Protein AF-U2AMB0-F1 (afdb_monomer_lite)

Radius of gyration: 14.44 Å; chains: 1; bounding box: 44×29×32 Å

Foldseek 3Di:
DDPPPPPDPDDQPDDQQAKKWAACVQVVHDDTDIWGWHDWDQDPPQGIKTWTADPPRGITIDHSVRIGHPPPPD

Structure (mmCIF, N/CA/C/O backbone):
data_AF-U2AMB0-F1
#
_entry.id   AF-U2AMB0-F1
#
loop_
_atom_site.group_PDB
_atom_site.id
_atom_site.type_symbol
_atom_site.label_atom_id
_atom_site.label_alt_id
_atom_site.label_comp_id
_atom_site.label_asym_id
_atom_site.label_entity_id
_atom_site.label_seq_id
_atom_site.pdbx_PDB_ins_code
_atom_site.Cartn_x
_atom_site.Cartn_y
_atom_site.Cartn_z
_atom_site.occupancy
_atom_site.B_iso_or_equiv
_atom_site.auth_seq_id
_atom_site.auth_comp_id
_atom_site.auth_asym_id
_atom_site.auth_atom_id
_atom_site.pdbx_PDB_model_num
ATOM 1 N N . MET A 1 1 ? 33.341 -15.407 -17.394 1.00 54.22 1 MET A N 1
ATOM 2 C CA . MET A 1 1 ? 32.129 -14.634 -17.731 1.00 54.22 1 MET A CA 1
ATOM 3 C C . MET A 1 1 ? 31.108 -15.053 -16.702 1.00 54.22 1 MET A C 1
ATOM 5 O O . MET A 1 1 ? 30.662 -16.185 -16.756 1.00 54.22 1 MET A O 1
ATOM 9 N N . GLU A 1 2 ? 30.910 -14.234 -15.674 1.00 48.75 2 GLU A N 1
ATOM 10 C CA . GLU A 1 2 ? 30.078 -14.603 -14.529 1.00 48.75 2 GLU A CA 1
ATOM 11 C C . GLU A 1 2 ? 28.628 -14.750 -14.996 1.00 48.75 2 GLU A C 1
ATOM 13 O O . GLU A 1 2 ? 28.026 -13.797 -15.503 1.00 48.75 2 GLU A O 1
ATOM 18 N N . GLU A 1 3 ? 28.107 -15.972 -14.906 1.00 46.88 3 GLU A N 1
ATOM 19 C CA . GLU A 1 3 ? 26.701 -16.279 -15.119 1.00 46.88 3 GLU A CA 1
ATOM 20 C C . GLU A 1 3 ? 25.876 -15.402 -14.180 1.00 46.88 3 GLU A C 1
ATOM 22 O O . GLU A 1 3 ? 25.837 -15.610 -12.969 1.00 46.88 3 GLU A O 1
ATOM 27 N N . ARG A 1 4 ? 25.213 -14.391 -14.751 1.00 48.28 4 ARG A N 1
ATOM 28 C CA . ARG A 1 4 ? 24.174 -13.631 -14.061 1.00 48.28 4 ARG A CA 1
ATOM 29 C C . ARG A 1 4 ? 23.033 -14.603 -13.796 1.00 48.28 4 ARG A C 1
ATOM 31 O O . ARG A 1 4 ? 22.175 -14.812 -14.655 1.00 48.28 4 ARG A O 1
ATOM 38 N N . THR A 1 5 ? 23.062 -15.241 -12.634 1.00 40.38 5 THR A N 1
ATOM 39 C CA . THR A 1 5 ? 21.947 -16.019 -12.118 1.00 40.38 5 THR A CA 1
ATOM 40 C C . THR A 1 5 ? 20.713 -15.125 -12.184 1.00 40.38 5 THR A C 1
ATOM 42 O O . THR A 1 5 ? 20.644 -14.066 -11.567 1.00 40.38 5 THR A O 1
ATOM 45 N N . LYS A 1 6 ? 19.746 -15.513 -13.021 1.00 47.38 6 LYS A N 1
ATOM 46 C CA . LYS A 1 6 ? 18.389 -14.967 -13.008 1.00 47.38 6 LYS A CA 1
ATOM 47 C C . LYS A 1 6 ? 17.783 -15.334 -11.657 1.00 47.38 6 LYS A C 1
ATOM 49 O O . LYS A 1 6 ? 17.141 -16.375 -11.518 1.00 47.38 6 LYS A O 1
ATOM 54 N N . THR A 1 7 ? 18.064 -14.542 -10.632 1.00 39.81 7 THR A N 1
ATOM 55 C CA . THR A 1 7 ? 17.494 -14.725 -9.303 1.00 39.81 7 THR A CA 1
ATOM 56 C C . THR A 1 7 ? 16.005 -14.444 -9.429 1.00 39.81 7 THR A C 1
ATOM 58 O O . THR A 1 7 ? 15.633 -13.328 -9.767 1.00 39.81 7 THR A O 1
ATOM 61 N N . LYS A 1 8 ? 15.198 -15.502 -9.263 1.00 46.69 8 LYS A N 1
ATOM 62 C CA . LYS A 1 8 ? 13.750 -15.527 -8.993 1.00 46.69 8 LYS A CA 1
ATOM 63 C C . LYS A 1 8 ? 13.047 -14.192 -9.221 1.00 46.69 8 LYS A C 1
ATOM 65 O O . LYS A 1 8 ? 13.240 -13.291 -8.416 1.00 46.69 8 LYS A O 1
ATOM 70 N N . THR A 1 9 ? 12.183 -14.132 -10.234 1.00 45.81 9 THR A N 1
ATOM 71 C CA . THR A 1 9 ? 11.150 -13.107 -10.427 1.00 45.81 9 THR A CA 1
ATOM 72 C C . THR A 1 9 ? 10.640 -12.629 -9.070 1.00 45.81 9 THR A C 1
ATOM 74 O O . THR A 1 9 ? 9.842 -13.321 -8.431 1.00 45.81 9 THR A O 1
ATOM 77 N N . ALA A 1 10 ? 11.180 -11.516 -8.572 1.00 59.16 10 ALA A N 1
ATOM 78 C CA . ALA A 1 10 ? 10.717 -10.952 -7.325 1.00 59.16 10 ALA A CA 1
ATOM 79 C C . ALA A 1 10 ? 9.273 -10.558 -7.622 1.00 59.16 10 ALA A C 1
ATOM 81 O O . ALA A 1 10 ? 8.996 -9.826 -8.562 1.00 59.16 10 ALA A O 1
ATOM 82 N N . SER A 1 11 ? 8.334 -11.219 -6.968 1.00 71.06 11 SER A N 1
ATOM 83 C CA . SER A 1 11 ? 6.927 -10.864 -7.064 1.00 71.06 11 SER A CA 1
ATOM 84 C C . SER A 1 11 ? 6.638 -10.139 -5.769 1.00 71.06 11 SER A C 1
ATOM 86 O O . SER A 1 11 ? 6.991 -10.670 -4.712 1.00 71.06 11 SER A O 1
ATOM 88 N N . SER A 1 12 ? 6.060 -8.937 -5.845 1.00 76.94 12 SER A N 1
ATOM 89 C CA . SER A 1 12 ? 5.661 -8.226 -4.633 1.00 76.94 12 SER A CA 1
ATOM 90 C C . SER A 1 12 ? 4.821 -9.152 -3.759 1.00 76.94 12 SER A C 1
ATOM 92 O O . SER A 1 12 ? 4.066 -10.002 -4.248 1.00 76.94 12 SER A O 1
ATOM 94 N N . ILE A 1 13 ? 4.967 -9.004 -2.445 1.00 84.62 13 ILE A N 1
ATOM 95 C CA . ILE A 1 13 ? 4.176 -9.794 -1.505 1.00 84.62 13 ILE A CA 1
ATOM 96 C C . ILE A 1 13 ? 2.686 -9.445 -1.607 1.00 84.62 13 ILE A C 1
ATOM 98 O O . ILE A 1 13 ? 1.859 -10.259 -1.208 1.00 84.62 13 ILE A O 1
ATOM 102 N N . PHE A 1 14 ? 2.338 -8.277 -2.147 1.00 90.62 14 PHE A N 1
ATOM 103 C CA . PHE A 1 14 ? 0.970 -7.788 -2.301 1.00 90.62 14 PHE A CA 1
ATOM 104 C C . PHE A 1 14 ? 0.386 -8.077 -3.685 1.00 90.62 14 PHE A C 1
ATOM 106 O O . PHE A 1 14 ? 1.087 -8.449 -4.627 1.00 90.62 14 PHE A O 1
ATOM 113 N N . LYS A 1 15 ? -0.931 -7.890 -3.810 1.00 91.06 15 LYS A N 1
ATOM 114 C CA . LYS A 1 15 ? -1.666 -8.002 -5.073 1.00 91.06 15 LYS A CA 1
ATOM 115 C C . LYS A 1 15 ? -2.613 -6.824 -5.233 1.00 91.06 15 LYS A C 1
ATOM 117 O O .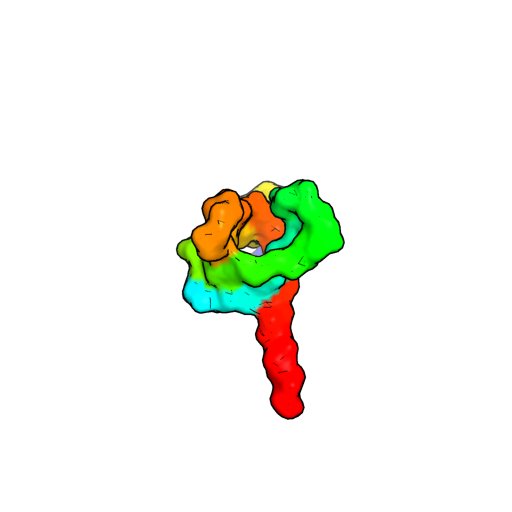 LYS A 1 15 ? -3.159 -6.338 -4.249 1.00 91.06 15 LYS A O 1
ATOM 122 N N . VAL A 1 16 ? -2.843 -6.398 -6.472 1.00 92.56 16 VAL A N 1
ATOM 123 C CA . VAL A 1 16 ? -3.892 -5.416 -6.778 1.00 92.56 16 VAL A CA 1
ATOM 124 C C . VAL A 1 16 ? -5.250 -5.980 -6.349 1.00 92.56 16 VAL A C 1
ATOM 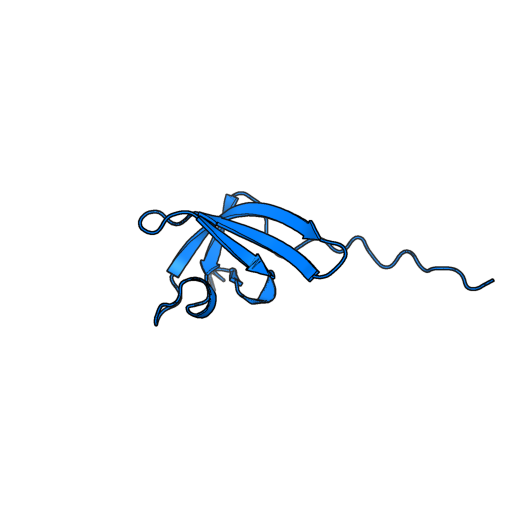126 O O . VAL A 1 16 ? -5.565 -7.135 -6.636 1.00 92.56 16 VAL A O 1
A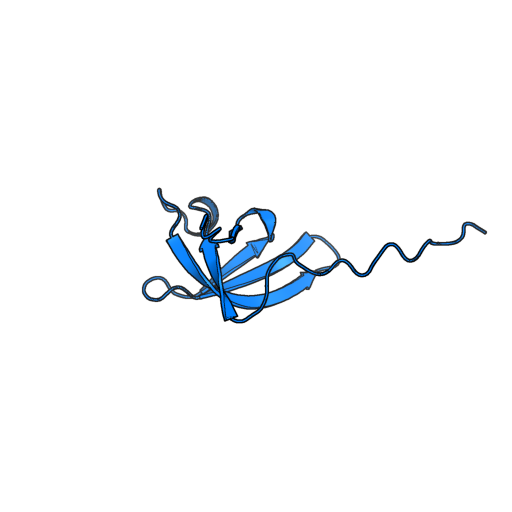TOM 129 N N . GLY A 1 17 ? -6.029 -5.171 -5.637 1.00 91.94 17 GLY A N 1
ATOM 130 C CA . GLY A 1 17 ? -7.282 -5.548 -4.988 1.00 91.94 17 GLY A CA 1
ATOM 131 C C . GLY A 1 17 ? -7.125 -6.106 -3.568 1.00 91.94 17 GLY A C 1
ATOM 132 O O . GLY A 1 17 ? -8.136 -6.377 -2.929 1.00 91.94 17 GLY A O 1
ATOM 133 N N . GLU A 1 18 ? -5.900 -6.282 -3.056 1.00 92.00 18 GLU A N 1
ATOM 134 C CA . GLU A 1 18 ? -5.665 -6.751 -1.683 1.00 92.00 18 GLU A CA 1
ATOM 135 C C . GLU A 1 18 ? -5.812 -5.603 -0.672 1.00 92.00 18 GLU A C 1
ATOM 137 O O . GLU A 1 18 ? -5.302 -4.500 -0.885 1.00 92.00 18 GLU A O 1
ATOM 142 N N . GLU A 1 19 ? -6.489 -5.867 0.447 1.00 93.12 19 GLU A N 1
ATOM 143 C CA . GLU A 1 19 ? -6.553 -4.944 1.579 1.00 93.12 19 GLU A CA 1
ATOM 144 C C . GLU A 1 19 ? -5.276 -5.009 2.420 1.00 93.12 19 GLU A C 1
ATOM 146 O O . GLU A 1 19 ? -4.834 -6.071 2.872 1.00 93.12 19 GLU A O 1
ATOM 151 N N . VAL A 1 20 ? -4.701 -3.839 2.674 1.00 93.31 20 VAL A N 1
ATOM 152 C CA . VAL A 1 20 ? -3.441 -3.675 3.392 1.00 93.31 20 VAL A CA 1
ATOM 153 C C . VAL A 1 20 ? -3.544 -2.547 4.409 1.00 93.31 20 VAL A C 1
ATOM 155 O O . VAL A 1 20 ? -4.398 -1.665 4.330 1.00 93.31 20 VAL A O 1
ATOM 158 N N . LEU A 1 21 ? -2.647 -2.574 5.386 1.00 93.88 21 LEU A N 1
ATOM 159 C CA . LEU A 1 21 ? -2.454 -1.498 6.342 1.00 93.88 21 LEU A CA 1
ATOM 160 C C . LEU A 1 21 ? -1.325 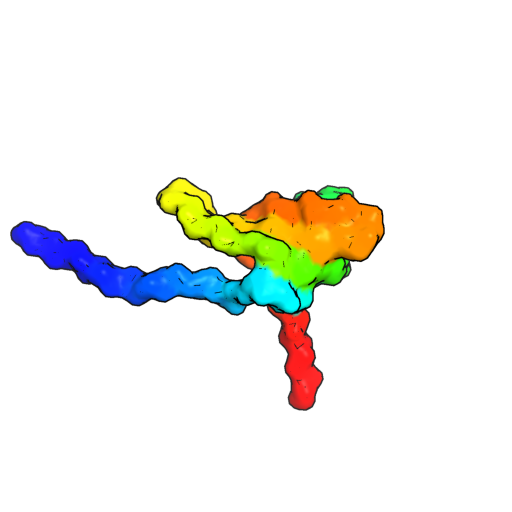-0.588 5.863 1.00 93.88 21 LEU A C 1
ATOM 162 O O . LEU A 1 21 ? -0.202 -1.047 5.655 1.00 93.88 21 LEU A O 1
ATOM 166 N N . ILE A 1 22 ? -1.617 0.700 5.737 1.00 93.69 22 ILE A N 1
ATOM 167 C CA . ILE A 1 22 ? -0.676 1.747 5.347 1.00 93.69 22 ILE A CA 1
ATOM 168 C C . ILE A 1 22 ? 0.019 2.273 6.604 1.00 93.69 22 ILE A C 1
ATOM 170 O O . ILE A 1 22 ? -0.645 2.583 7.599 1.00 93.69 22 ILE A O 1
ATOM 174 N N . SER A 1 23 ? 1.351 2.367 6.576 1.00 94.00 23 SER A N 1
ATOM 175 C CA . SER A 1 23 ? 2.119 2.911 7.697 1.00 94.00 23 SER A CA 1
ATOM 176 C C . SER A 1 23 ? 1.721 4.362 7.989 1.00 94.00 23 SER A C 1
ATOM 178 O O . SER A 1 23 ? 1.621 5.163 7.055 1.00 94.00 23 SER A O 1
ATOM 180 N N . PRO A 1 24 ? 1.605 4.754 9.273 1.00 92.31 24 PRO A N 1
ATOM 181 C CA . PRO A 1 24 ? 1.399 6.150 9.653 1.00 92.31 24 PRO A CA 1
ATOM 182 C C . PRO A 1 24 ? 2.487 7.090 9.113 1.00 92.31 24 PRO A C 1
ATOM 184 O O . PRO A 1 24 ? 2.244 8.285 8.993 1.00 92.31 24 PRO A O 1
ATOM 187 N N . GLN A 1 25 ? 3.668 6.567 8.759 1.00 91.31 25 GLN A N 1
ATOM 188 C CA . GLN A 1 25 ? 4.726 7.350 8.114 1.00 91.31 25 GLN A CA 1
ATOM 189 C C . GLN A 1 25 ? 4.346 7.810 6.702 1.00 91.31 25 GLN A C 1
ATOM 191 O O . GLN A 1 25 ? 4.688 8.924 6.325 1.00 91.31 25 GLN A O 1
ATOM 196 N N . VAL A 1 26 ? 3.618 6.985 5.944 1.00 91.00 26 VAL A N 1
ATOM 197 C CA . VAL A 1 26 ? 3.172 7.314 4.578 1.00 91.00 26 VAL A CA 1
ATOM 198 C C . VAL A 1 26 ? 1.994 8.284 4.628 1.00 91.00 26 VAL A C 1
ATOM 200 O O . VAL A 1 26 ? 1.901 9.216 3.837 1.00 91.00 26 VAL A O 1
ATOM 203 N N . THR A 1 27 ? 1.101 8.099 5.599 1.00 88.69 27 THR A N 1
ATOM 204 C CA . THR A 1 27 ? -0.118 8.909 5.731 1.00 88.69 27 THR A CA 1
ATOM 205 C C . THR A 1 27 ? 0.089 10.173 6.560 1.00 88.69 27 THR A C 1
ATOM 207 O O . THR A 1 27 ? -0.871 10.898 6.811 1.00 88.69 27 THR A O 1
ATOM 210 N N . ASN A 1 28 ? 1.310 10.396 7.059 1.00 86.88 28 ASN A N 1
ATOM 211 C CA . ASN A 1 28 ? 1.647 11.421 8.048 1.00 86.88 28 ASN A CA 1
ATOM 212 C C . ASN A 1 28 ? 0.695 11.422 9.268 1.00 86.88 28 ASN A C 1
ATOM 214 O O . ASN A 1 28 ? 0.324 12.463 9.813 1.00 86.88 28 ASN A O 1
ATOM 218 N N . GLY A 1 29 ? 0.242 10.225 9.649 1.00 85.12 29 GLY A N 1
ATOM 219 C CA . GLY A 1 29 ? -0.737 9.986 10.700 1.00 85.12 29 GLY A CA 1
ATOM 220 C C . GLY A 1 29 ? -0.108 9.410 11.965 1.00 85.12 29 GLY A C 1
ATOM 221 O O . GLY A 1 29 ? 1.108 9.355 12.130 1.00 85.12 29 GLY A O 1
ATOM 222 N N . LYS A 1 30 ? -0.958 8.943 12.883 1.00 87.06 30 LYS A N 1
ATOM 223 C CA . LYS A 1 30 ? -0.522 8.277 14.126 1.00 87.06 30 LYS A CA 1
ATOM 224 C C . LYS A 1 30 ? -0.839 6.785 14.164 1.00 87.06 30 LYS A C 1
ATOM 226 O O . LYS A 1 30 ? -0.289 6.067 14.992 1.00 87.06 30 LYS A O 1
ATOM 231 N N . GLN A 1 31 ? -1.731 6.323 13.296 1.00 90.12 31 GLN A N 1
ATOM 232 C CA . GLN A 1 31 ? -2.224 4.952 13.278 1.00 90.12 31 GLN A CA 1
ATOM 233 C C . GLN A 1 31 ? -2.055 4.347 11.892 1.00 90.12 31 GLN A C 1
ATOM 235 O O . GLN A 1 31 ? -1.996 5.059 10.893 1.00 90.12 31 GLN A O 1
ATOM 240 N N . TRP A 1 32 ? -1.981 3.022 11.860 1.00 92.19 32 TRP A N 1
ATOM 241 C CA . TRP A 1 32 ? -2.080 2.272 10.620 1.00 92.19 32 TRP A CA 1
ATOM 242 C C . TRP A 1 32 ? -3.519 2.344 10.135 1.00 92.19 32 TRP A C 1
ATOM 244 O O . TRP A 1 32 ? -4.435 2.000 10.884 1.00 92.19 32 TRP A O 1
ATOM 254 N N . ILE A 1 33 ? -3.709 2.789 8.902 1.00 92.19 33 ILE A N 1
ATOM 255 C CA . ILE A 1 33 ? -5.033 2.863 8.285 1.00 92.19 33 ILE A CA 1
ATOM 256 C C . ILE A 1 33 ? -5.164 1.779 7.229 1.00 92.19 33 ILE A C 1
ATOM 258 O O . ILE A 1 33 ? -4.166 1.320 6.676 1.00 92.19 33 ILE A O 1
ATOM 262 N N . LYS A 1 34 ? -6.392 1.362 6.948 1.00 93.50 34 LYS A N 1
ATOM 263 C CA . LYS A 1 34 ? -6.661 0.391 5.892 1.00 93.50 34 LYS A CA 1
ATOM 264 C C . LYS A 1 34 ? -6.737 1.082 4.538 1.00 93.50 34 LYS A C 1
ATOM 266 O O . LYS A 1 34 ? -7.193 2.220 4.437 1.00 93.50 34 LYS A O 1
ATOM 271 N N . GLY A 1 35 ? -6.337 0.361 3.506 1.00 93.94 35 GLY A N 1
ATOM 272 C CA . GLY A 1 35 ? -6.624 0.715 2.129 1.00 93.94 35 GLY A CA 1
ATOM 273 C C . GLY A 1 35 ? -6.475 -0.491 1.211 1.00 93.94 35 GLY A C 1
ATOM 274 O O . GLY A 1 35 ? -6.005 -1.550 1.623 1.00 93.94 35 GLY A O 1
ATOM 275 N N . VAL A 1 36 ? -6.886 -0.323 -0.038 1.00 95.19 36 VAL A N 1
ATOM 276 C CA . VAL A 1 36 ? -6.873 -1.364 -1.067 1.00 95.19 36 VAL A CA 1
ATOM 277 C C . VAL A 1 36 ? -5.768 -1.062 -2.065 1.00 95.19 36 VAL A C 1
ATOM 279 O O . VAL A 1 36 ? -5.699 0.048 -2.593 1.00 95.19 36 VAL A O 1
ATOM 282 N N . VAL A 1 37 ? -4.907 -2.038 -2.344 1.00 94.94 37 VAL A N 1
ATOM 283 C CA . VAL A 1 37 ? -3.857 -1.897 -3.359 1.00 94.94 37 VAL A CA 1
ATOM 284 C C . VAL A 1 37 ? -4.508 -1.709 -4.727 1.00 94.94 37 VAL A C 1
ATOM 286 O O . VAL A 1 37 ? -5.263 -2.562 -5.185 1.00 94.94 37 VAL A O 1
ATOM 289 N N . THR A 1 38 ? -4.218 -0.607 -5.403 1.00 94.94 38 THR A N 1
ATOM 290 C CA . THR A 1 38 ? -4.713 -0.321 -6.755 1.00 94.94 38 THR A CA 1
ATOM 291 C C . THR A 1 38 ? -3.669 -0.595 -7.825 1.00 94.94 38 THR A C 1
ATOM 293 O O . THR A 1 38 ? -4.033 -0.897 -8.956 1.00 94.94 38 THR A O 1
ATOM 296 N N . GLU A 1 39 ? -2.385 -0.502 -7.482 1.00 93.81 39 GLU A N 1
ATOM 297 C CA . GLU A 1 39 ? -1.287 -0.664 -8.434 1.00 93.81 39 GLU A CA 1
ATOM 298 C C . GLU A 1 39 ? -0.013 -1.131 -7.726 1.00 93.81 39 GLU A C 1
ATOM 300 O O . GLU A 1 39 ? 0.195 -0.846 -6.544 1.00 93.81 39 GLU A O 1
ATOM 305 N N . ILE A 1 40 ? 0.822 -1.868 -8.457 1.00 92.75 40 ILE A N 1
ATOM 306 C CA . ILE A 1 40 ? 2.130 -2.343 -8.009 1.00 92.75 40 ILE A CA 1
ATOM 307 C C . ILE A 1 40 ? 3.119 -2.049 -9.133 1.00 92.75 40 ILE A C 1
ATOM 309 O O . ILE A 1 40 ? 3.005 -2.613 -10.220 1.00 92.75 40 ILE A O 1
ATOM 313 N N . GLU A 1 41 ? 4.079 -1.175 -8.865 1.00 91.94 41 GLU A N 1
ATOM 314 C CA . GLU A 1 41 ? 5.146 -0.799 -9.786 1.00 91.94 41 GLU A CA 1
ATOM 315 C C . GLU A 1 41 ? 6.454 -1.478 -9.363 1.00 91.94 41 GLU A C 1
ATOM 317 O O . GLU A 1 41 ? 6.857 -1.404 -8.202 1.00 91.94 41 GLU A O 1
ATOM 322 N N . ASP A 1 42 ? 7.128 -2.135 -10.307 1.00 90.19 42 ASP A N 1
ATOM 323 C CA . ASP A 1 42 ? 8.490 -2.643 -10.121 1.00 90.19 42 ASP A CA 1
ATOM 324 C C . ASP A 1 42 ? 9.490 -1.572 -10.559 1.00 90.19 42 ASP A C 1
ATOM 326 O O . ASP A 1 42 ? 9.767 -1.402 -11.751 1.00 90.19 42 ASP A O 1
ATOM 330 N N . ASN A 1 43 ? 9.997 -0.803 -9.596 1.00 86.88 43 ASN A N 1
ATOM 331 C CA . ASN A 1 43 ? 10.931 0.268 -9.882 1.00 86.88 43 ASN A CA 1
ATOM 332 C C . ASN A 1 43 ? 12.383 -0.227 -9.735 1.00 86.88 43 ASN A C 1
ATOM 334 O O . ASN A 1 43 ? 12.798 -0.602 -8.636 1.00 86.88 43 ASN A O 1
ATOM 338 N N . PRO A 1 44 ? 13.220 -0.151 -10.786 1.00 86.00 44 PRO A N 1
ATOM 339 C CA . PRO A 1 44 ? 14.577 -0.701 -10.755 1.00 86.00 44 PRO A CA 1
ATOM 340 C C . PRO A 1 44 ? 15.530 0.018 -9.784 1.00 86.00 44 PRO A C 1
ATOM 342 O O . PRO A 1 44 ? 16.611 -0.501 -9.508 1.00 86.00 44 PRO A O 1
ATOM 345 N N . PHE A 1 45 ? 15.167 1.201 -9.272 1.00 86.56 45 PHE A N 1
ATOM 346 C CA . PHE A 1 45 ? 15.988 1.964 -8.327 1.00 86.56 45 PHE A CA 1
ATOM 347 C C . PHE A 1 45 ? 15.557 1.777 -6.872 1.00 86.56 45 PHE A C 1
ATOM 349 O O . PHE A 1 45 ? 16.410 1.738 -5.986 1.00 86.56 45 PHE A O 1
ATOM 356 N N . VAL A 1 46 ? 14.248 1.695 -6.612 1.00 84.56 46 VAL A N 1
ATOM 357 C CA . VAL A 1 46 ? 13.696 1.665 -5.243 1.00 84.56 46 VAL A CA 1
ATOM 358 C C . VAL A 1 46 ? 13.011 0.347 -4.870 1.00 84.56 46 VAL A C 1
ATOM 360 O O . VAL A 1 46 ? 12.653 0.175 -3.704 1.00 84.56 46 VAL A O 1
ATOM 363 N N . GLY A 1 47 ? 12.870 -0.586 -5.814 1.00 88.38 47 GLY A N 1
ATOM 364 C CA . GLY A 1 47 ? 12.138 -1.842 -5.652 1.00 88.38 47 GLY A CA 1
ATOM 365 C C . GLY A 1 47 ? 10.634 -1.679 -5.886 1.00 88.38 47 GLY A C 1
ATOM 366 O O . GLY A 1 47 ? 10.200 -0.757 -6.575 1.00 88.38 47 GLY A O 1
ATOM 367 N N . PHE A 1 48 ? 9.828 -2.565 -5.296 1.00 91.00 48 PHE A N 1
ATOM 368 C CA . PHE A 1 48 ? 8.375 -2.512 -5.445 1.00 91.00 48 PHE A CA 1
ATOM 369 C C . PHE A 1 48 ? 7.773 -1.302 -4.734 1.00 91.00 48 PHE A C 1
ATOM 371 O O . PHE A 1 48 ? 7.895 -1.147 -3.513 1.00 91.00 48 PHE A O 1
ATOM 378 N N . VAL A 1 49 ? 7.070 -0.483 -5.508 1.00 93.06 49 VAL A N 1
ATOM 379 C CA . VAL A 1 49 ? 6.221 0.603 -5.028 1.00 93.06 49 VAL A CA 1
ATOM 380 C C . VAL A 1 49 ? 4.778 0.149 -5.164 1.00 93.06 49 VAL A C 1
ATOM 382 O O . VAL A 1 49 ? 4.374 -0.367 -6.202 1.00 93.06 49 VAL A O 1
ATOM 385 N N . ILE A 1 50 ? 3.996 0.319 -4.108 1.00 93.69 50 ILE A N 1
ATOM 386 C CA . ILE A 1 50 ? 2.584 -0.043 -4.102 1.00 93.69 50 ILE A CA 1
ATOM 387 C C . ILE A 1 50 ? 1.725 1.181 -3.854 1.00 93.69 50 ILE A C 1
ATOM 389 O O . ILE A 1 50 ? 1.957 1.950 -2.921 1.00 93.69 50 ILE A O 1
ATOM 393 N N . SER A 1 51 ? 0.719 1.331 -4.709 1.00 95.12 51 SER A N 1
ATOM 394 C CA . SER A 1 51 ? -0.304 2.362 -4.614 1.00 95.12 51 SER A CA 1
ATOM 395 C C . SER A 1 51 ? -1.519 1.772 -3.925 1.00 95.12 51 SER A C 1
ATOM 397 O O . SER A 1 51 ? -2.056 0.753 -4.356 1.00 95.12 51 SER A O 1
ATOM 399 N N . VAL A 1 52 ? -1.958 2.412 -2.852 1.00 95.00 52 VAL A N 1
ATOM 400 C CA . VAL A 1 52 ? -3.054 1.975 -1.999 1.00 95.00 52 VAL A CA 1
ATOM 401 C C . VAL A 1 52 ? -4.072 3.096 -1.886 1.00 95.00 52 VAL A C 1
ATOM 403 O O . VAL A 1 52 ? -3.758 4.204 -1.451 1.00 95.00 52 VAL A O 1
ATOM 406 N N . LYS A 1 53 ? -5.315 2.802 -2.252 1.00 95.12 53 LYS A N 1
ATOM 407 C CA . LYS A 1 53 ? -6.436 3.726 -2.130 1.00 95.12 53 LYS A CA 1
ATOM 408 C C . LYS A 1 53 ? -7.185 3.484 -0.827 1.00 95.12 53 LYS A C 1
ATOM 410 O O . LYS A 1 53 ? -7.590 2.366 -0.523 1.00 95.12 53 LYS A O 1
ATOM 415 N N . THR A 1 54 ? -7.371 4.552 -0.072 1.00 92.56 54 THR A N 1
ATOM 416 C CA . THR A 1 54 ? -8.197 4.590 1.138 1.00 92.56 54 THR A CA 1
ATOM 417 C C . THR A 1 54 ? -9.595 5.098 0.796 1.00 92.56 54 THR A C 1
ATOM 419 O O . THR A 1 54 ? -9.783 5.754 -0.232 1.00 92.56 54 THR A O 1
ATOM 422 N N . GLU A 1 55 ? -10.573 4.800 1.6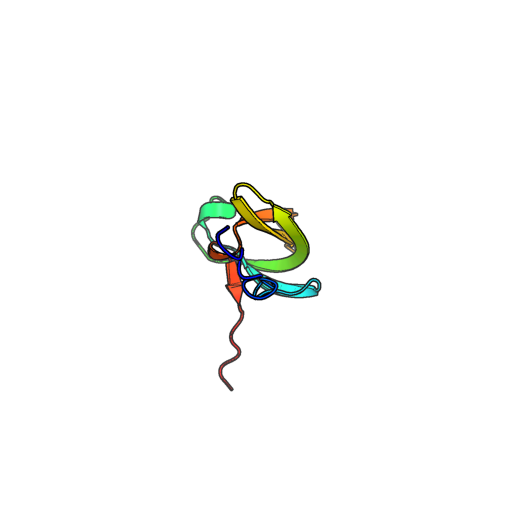47 1.00 88.44 55 GLU A N 1
ATOM 423 C CA . GLU A 1 55 ? -11.953 5.261 1.451 1.00 88.44 55 GLU A CA 1
ATOM 424 C C . GLU A 1 55 ? -12.085 6.777 1.677 1.00 88.44 55 GLU A C 1
ATOM 426 O O . GLU A 1 55 ? -12.725 7.455 0.877 1.00 88.44 55 GLU A O 1
ATOM 431 N N . ASP A 1 56 ? -11.406 7.320 2.696 1.00 86.00 56 ASP A N 1
ATOM 432 C CA . ASP A 1 56 ? -11.593 8.712 3.136 1.00 86.00 56 ASP A CA 1
ATOM 433 C C . ASP A 1 56 ? -10.454 9.675 2.758 1.00 86.00 56 ASP A C 1
ATOM 435 O O . ASP A 1 56 ? -10.682 10.871 2.578 1.00 86.00 56 ASP A O 1
ATOM 439 N N . LEU A 1 57 ? -9.211 9.189 2.668 1.00 86.00 57 LEU A N 1
ATOM 440 C CA . LEU A 1 57 ? -8.006 10.035 2.605 1.00 86.00 57 LEU A CA 1
ATOM 441 C C . LEU A 1 57 ? -7.370 10.105 1.205 1.00 86.00 57 LEU A C 1
ATOM 443 O O . LEU A 1 57 ? -6.410 10.845 1.000 1.00 86.00 57 LEU A O 1
ATOM 447 N N . GLY A 1 58 ? -7.908 9.361 0.235 1.00 90.62 58 GLY A N 1
ATOM 448 C CA . GLY A 1 58 ? -7.389 9.287 -1.131 1.00 90.62 58 GLY A CA 1
ATOM 449 C C . GLY A 1 58 ? -6.372 8.162 -1.342 1.00 90.62 58 GLY A C 1
ATOM 450 O O . GLY A 1 58 ? -6.416 7.131 -0.668 1.00 90.62 58 GLY A O 1
ATOM 451 N N . THR A 1 59 ? -5.484 8.335 -2.321 1.00 93.25 59 THR A N 1
ATOM 452 C CA . THR A 1 59 ? -4.487 7.328 -2.719 1.00 93.25 59 THR A CA 1
ATOM 453 C C . THR A 1 59 ? -3.109 7.676 -2.168 1.00 93.25 59 THR A C 1
ATOM 455 O O . THR A 1 59 ? -2.627 8.788 -2.362 1.00 93.25 59 THR A O 1
ATOM 458 N N . PHE A 1 60 ? -2.462 6.702 -1.533 1.00 94.06 60 PHE A N 1
ATOM 459 C CA . PHE A 1 60 ? -1.087 6.770 -1.043 1.00 94.06 60 PHE A CA 1
ATOM 460 C C . PHE A 1 60 ? -0.208 5.813 -1.842 1.00 94.06 60 PHE A C 1
ATOM 462 O O . PHE A 1 60 ? -0.674 4.751 -2.238 1.00 94.06 60 PHE A O 1
ATOM 469 N N . PHE A 1 61 ? 1.060 6.150 -2.052 1.00 93.00 61 PHE A N 1
ATOM 470 C CA . PHE A 1 61 ? 2.015 5.272 -2.724 1.00 93.00 61 PHE A CA 1
ATOM 471 C C . PHE A 1 61 ? 3.370 5.352 -2.028 1.00 93.00 61 PHE A C 1
ATOM 473 O O . PHE A 1 61 ? 3.849 6.442 -1.724 1.00 93.00 61 PHE A O 1
ATOM 480 N N . ASP A 1 62 ? 3.971 4.201 -1.745 1.00 94.19 62 ASP A N 1
ATOM 481 C CA . ASP A 1 62 ? 5.339 4.117 -1.226 1.00 94.19 62 ASP A CA 1
ATOM 482 C C . ASP A 1 62 ? 5.888 2.691 -1.414 1.00 94.19 62 ASP A C 1
ATOM 484 O O . ASP A 1 62 ? 5.246 1.829 -2.019 1.00 94.19 62 ASP A O 1
ATOM 488 N N . LYS A 1 63 ? 7.082 2.425 -0.891 1.00 92.19 63 LYS A N 1
ATOM 489 C CA . LYS A 1 63 ? 7.756 1.126 -0.964 1.00 92.19 63 LYS A CA 1
ATOM 490 C C . LYS A 1 63 ? 6.999 0.056 -0.185 1.00 92.19 63 LYS A C 1
ATOM 492 O O . LYS A 1 63 ? 6.485 0.320 0.902 1.00 92.19 63 LYS A O 1
ATOM 497 N N . GLU A 1 64 ? 7.016 -1.179 -0.686 1.00 89.62 64 GLU A N 1
ATOM 498 C CA . GLU A 1 64 ? 6.183 -2.265 -0.151 1.00 89.62 64 GLU A CA 1
ATOM 499 C C . GLU A 1 64 ? 6.359 -2.538 1.355 1.00 89.62 64 GLU A C 1
ATOM 501 O O . GLU A 1 64 ? 5.397 -2.882 2.037 1.00 89.62 64 GLU A O 1
ATOM 506 N N . TYR A 1 65 ? 7.553 -2.312 1.917 1.00 88.56 65 TYR A N 1
ATOM 507 C CA . TYR A 1 65 ? 7.825 -2.535 3.344 1.00 88.56 65 TYR A CA 1
ATOM 508 C C . TYR A 1 65 ? 7.117 -1.544 4.285 1.00 88.56 65 TYR A C 1
ATOM 510 O O . TYR A 1 65 ? 7.067 -1.774 5.495 1.00 88.56 65 TYR A O 1
ATOM 518 N N . LEU A 1 66 ? 6.588 -0.434 3.757 1.00 92.06 66 LEU A N 1
ATOM 519 C CA . LEU A 1 66 ? 5.785 0.531 4.517 1.00 92.06 66 LEU A CA 1
ATOM 520 C C . LEU A 1 66 ? 4.314 0.124 4.613 1.00 92.06 66 LEU A C 1
ATOM 522 O O . LEU A 1 66 ? 3.512 0.829 5.226 1.00 92.06 66 LEU A O 1
ATOM 526 N N . PHE A 1 67 ? 3.965 -1.031 4.060 1.00 92.62 67 PHE A N 1
ATOM 527 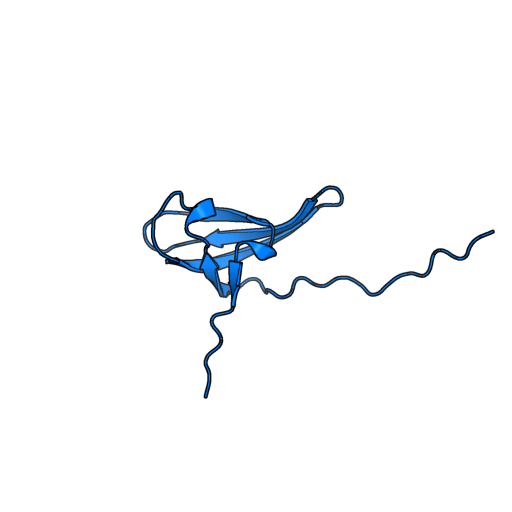C CA . PHE A 1 67 ? 2.631 -1.590 4.126 1.00 92.62 67 PHE A CA 1
ATOM 528 C C . PHE A 1 67 ? 2.680 -2.937 4.833 1.00 92.62 67 PHE A C 1
ATOM 530 O O . PHE A 1 67 ? 3.688 -3.647 4.836 1.00 92.62 67 PHE A O 1
ATOM 537 N N . LYS A 1 68 ? 1.571 -3.297 5.471 1.00 91.69 68 LYS A N 1
ATOM 538 C CA . LYS A 1 68 ? 1.409 -4.586 6.142 1.00 91.69 68 LYS A CA 1
ATOM 539 C C . LYS A 1 68 ? 0.206 -5.310 5.579 1.00 91.69 68 LYS A C 1
ATOM 541 O O . LYS A 1 68 ? -0.848 -4.712 5.382 1.00 91.69 68 LYS A O 1
ATOM 546 N N . LYS A 1 69 ? 0.343 -6.619 5.383 1.00 88.19 69 LYS A N 1
ATOM 547 C CA . LYS A 1 69 ? -0.807 -7.473 5.092 1.00 88.19 69 LYS A CA 1
ATOM 548 C C . LYS A 1 69 ? -1.755 -7.472 6.282 1.00 88.19 69 LYS A C 1
ATOM 550 O O . LYS A 1 69 ? -1.312 -7.521 7.433 1.00 88.19 69 LYS A O 1
ATOM 555 N N . LEU A 1 70 ? -3.052 -7.461 5.999 1.00 81.94 70 LEU A N 1
ATOM 556 C CA . LEU A 1 70 ? -4.054 -7.823 6.988 1.00 81.94 70 LEU A CA 1
ATOM 557 C C . LEU A 1 70 ? -3.969 -9.343 7.193 1.00 81.94 70 LEU A C 1
ATOM 559 O O . LEU A 1 70 ? -4.628 -10.118 6.505 1.00 81.94 70 LEU A O 1
ATOM 563 N N . THR A 1 71 ? -3.092 -9.803 8.086 1.00 70.38 71 THR A N 1
ATOM 564 C CA . THR A 1 71 ? -3.082 -11.220 8.459 1.00 70.38 71 THR A CA 1
ATOM 565 C C . THR A 1 71 ? -4.344 -11.494 9.270 1.00 70.38 71 THR A C 1
ATOM 567 O O . THR A 1 71 ? -4.448 -11.078 10.424 1.00 70.38 71 THR A O 1
ATOM 570 N N . ILE A 1 72 ? -5.324 -12.163 8.664 1.00 57.72 72 ILE A N 1
ATOM 571 C CA . ILE A 1 72 ? -6.443 -12.749 9.401 1.00 57.72 72 ILE A CA 1
ATOM 572 C C . ILE A 1 72 ? -5.877 -14.008 10.056 1.00 57.72 72 ILE A C 1
ATOM 574 O O . ILE A 1 72 ? -5.750 -15.049 9.414 1.00 57.72 72 ILE A O 1
ATOM 578 N N . ASN A 1 73 ? -5.442 -13.894 11.310 1.00 50.12 73 ASN A N 1
ATOM 579 C CA . ASN A 1 73 ? -5.147 -15.075 12.111 1.00 50.12 73 ASN A CA 1
ATOM 580 C C . ASN A 1 73 ? -6.484 -15.771 12.374 1.00 50.12 73 ASN A C 1
ATOM 582 O O . ASN A 1 73 ? -7.337 -15.218 13.069 1.00 50.12 73 ASN A O 1
ATOM 586 N N . ASN A 1 74 ? -6.664 -16.931 11.752 1.00 40.56 74 ASN A N 1
ATOM 587 C CA . ASN A 1 74 ? -7.843 -17.776 11.881 1.00 40.56 74 ASN A CA 1
ATOM 588 C C . ASN A 1 74 ? -7.644 -18.829 12.970 1.00 40.56 74 ASN A C 1
ATOM 590 O O . ASN A 1 74 ? -6.487 -19.280 13.137 1.00 40.56 74 ASN A O 1
#

pLDDT: mean 82.75, std 16.81, range [39.81, 95.19]

Secondary structure (DSSP, 8-state):
------------S--TT-EEEEPTTTTTSSS-EEEEEEEEEEETTTEEEEEEE-SSS-EEEEEGGGEEE-----

Sequence (74 aa):
MEERTKTKTASSIFKVGEEVLISPQVTNGKQWIKGVVTEIEDNPFVGFVISVKTEDLGTFFDKEYLFKKLTINN